Protein AF-A0A848J6T7-F1 (afdb_monomer_lite)

Organism: NCBI:txid2729599

Secondary structure (DSSP, 8-state):
----------------HHHHHHHHHHHHHHHHHHHHHHHHHHHS-S-HHHHHHHHHHHHHHHHHHHHHHS--SSS-HHHHHHHHHHHHHHHHHHHHHHHHHHHHHHHHHHHHHHHS-------

Structure (mmCIF, N/CA/C/O backbone):
data_AF-A0A848J6T7-F1
#
_entry.id   AF-A0A848J6T7-F1
#
loop_
_atom_site.group_PDB
_atom_site.id
_atom_site.type_symbol
_atom_site.label_atom_id
_atom_site.label_alt_id
_atom_site.label_comp_id
_atom_site.label_asym_id
_atom_site.label_entity_id
_atom_site.label_seq_id
_atom_site.pdbx_PDB_ins_code
_atom_site.Cartn_x
_atom_site.Cartn_y
_atom_site.Cartn_z
_atom_site.occupancy
_atom_site.B_iso_or_equiv
_atom_site.auth_seq_id
_atom_site.auth_comp_id
_atom_site.auth_asym_id
_atom_site.auth_atom_id
_atom_site.pdbx_PDB_model_num
ATOM 1 N N . MET A 1 1 ? -3.832 -2.932 58.688 1.00 46.25 1 MET A N 1
ATOM 2 C CA . MET A 1 1 ? -3.590 -3.909 57.605 1.00 46.25 1 MET A CA 1
ATOM 3 C C . MET A 1 1 ? -4.731 -3.757 56.607 1.00 46.25 1 MET A C 1
ATOM 5 O O . MET A 1 1 ? -5.827 -4.205 56.905 1.00 46.25 1 MET A O 1
ATOM 9 N N . ALA A 1 2 ? -4.534 -3.011 55.515 1.00 46.94 2 ALA A N 1
ATOM 10 C CA . ALA A 1 2 ? -5.574 -2.780 54.509 1.00 46.94 2 ALA A CA 1
ATOM 11 C C . ALA A 1 2 ? -5.334 -3.718 53.319 1.00 46.94 2 ALA A C 1
ATOM 13 O O . ALA A 1 2 ? -4.314 -3.619 52.643 1.00 46.94 2 ALA A O 1
ATOM 14 N N . ASN A 1 3 ? -6.257 -4.659 53.127 1.00 61.31 3 ASN A N 1
ATOM 15 C CA . ASN A 1 3 ? -6.290 -5.604 52.018 1.00 61.31 3 ASN A CA 1
ATOM 16 C C . ASN A 1 3 ? -6.870 -4.893 50.786 1.00 61.31 3 ASN A C 1
ATOM 18 O O . ASN A 1 3 ? -8.083 -4.724 50.694 1.00 61.31 3 ASN A O 1
ATOM 22 N N . ILE A 1 4 ? -6.012 -4.450 49.866 1.00 55.94 4 ILE A N 1
ATOM 23 C CA . ILE A 1 4 ? -6.435 -3.992 48.539 1.00 55.94 4 ILE A CA 1
ATOM 24 C C . ILE A 1 4 ? -6.246 -5.170 47.581 1.00 55.94 4 ILE A C 1
ATOM 26 O O . ILE A 1 4 ? -5.182 -5.348 46.996 1.00 55.94 4 ILE A O 1
ATOM 30 N N . GLN A 1 5 ? -7.280 -6.001 47.452 1.00 60.16 5 GLN A N 1
ATOM 31 C CA . GLN A 1 5 ? -7.426 -6.894 46.305 1.00 60.16 5 GLN A CA 1
ATOM 32 C C . GLN A 1 5 ? -8.023 -6.077 45.158 1.00 60.16 5 GLN A C 1
ATOM 34 O O . GLN A 1 5 ? -9.239 -5.936 45.037 1.00 60.16 5 GLN A O 1
ATOM 39 N N . THR A 1 6 ? -7.158 -5.496 44.331 1.00 57.28 6 THR A N 1
ATOM 40 C CA . THR A 1 6 ? -7.542 -4.958 43.023 1.00 57.28 6 THR A CA 1
ATOM 41 C C . THR A 1 6 ? -7.587 -6.127 42.041 1.00 57.28 6 THR A C 1
ATOM 43 O O . THR A 1 6 ? -6.659 -6.364 41.273 1.00 57.28 6 THR A O 1
ATOM 46 N N . GLU A 1 7 ? -8.665 -6.906 42.102 1.00 53.78 7 GLU A N 1
ATOM 47 C CA . GLU A 1 7 ? -8.998 -7.913 41.095 1.00 53.78 7 GLU A CA 1
ATOM 48 C C . GLU A 1 7 ? -9.310 -7.177 39.782 1.00 53.78 7 GLU A C 1
ATOM 50 O O . GLU A 1 7 ? -10.435 -6.738 39.530 1.00 53.78 7 GLU A O 1
ATOM 55 N N . HIS A 1 8 ? -8.288 -6.974 38.951 1.00 52.94 8 HIS A N 1
ATOM 56 C CA . HIS A 1 8 ? -8.429 -6.422 37.608 1.00 52.94 8 HIS A CA 1
ATOM 57 C C . HIS A 1 8 ? -9.095 -7.493 36.730 1.00 52.94 8 HIS A C 1
ATOM 59 O O . HIS A 1 8 ? -8.436 -8.211 35.981 1.00 52.94 8 HIS A O 1
ATOM 65 N N . SER A 1 9 ? -10.417 -7.639 36.862 1.00 45.53 9 SER A N 1
ATOM 66 C CA . SER A 1 9 ? -11.229 -8.527 36.031 1.00 45.53 9 SER A CA 1
ATOM 67 C C . SER A 1 9 ? -11.124 -8.071 34.579 1.00 45.53 9 SER A C 1
ATOM 69 O O . SER A 1 9 ? -11.811 -7.158 34.119 1.00 45.53 9 SER A O 1
ATOM 71 N N . THR A 1 10 ? -10.215 -8.700 33.841 1.00 49.25 10 THR A N 1
ATOM 72 C CA . THR A 1 10 ? -10.167 -8.650 32.385 1.00 49.25 10 THR A CA 1
ATOM 73 C C . THR A 1 10 ? -11.293 -9.539 31.868 1.00 49.25 10 THR A C 1
ATOM 75 O O . THR A 1 10 ? -11.083 -10.641 31.374 1.00 49.25 10 THR A O 1
ATOM 78 N N . THR A 1 11 ? -12.534 -9.070 32.013 1.00 49.2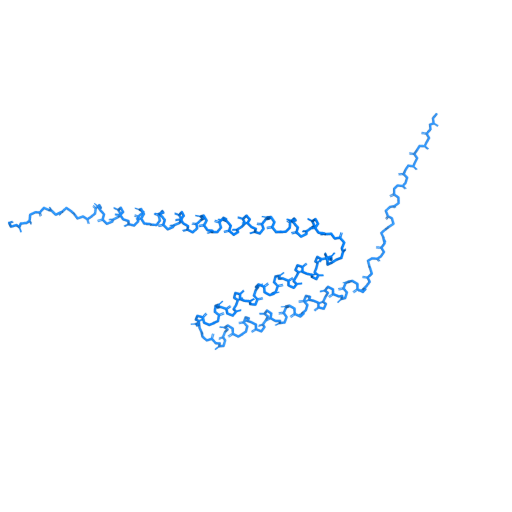5 11 THR A N 1
ATOM 79 C CA . THR A 1 11 ? -13.666 -9.664 31.302 1.00 49.25 11 THR A CA 1
ATOM 80 C C . THR A 1 11 ? -13.396 -9.493 29.809 1.00 49.25 11 THR A C 1
ATOM 82 O O . THR A 1 11 ? -13.554 -8.408 29.246 1.00 49.25 11 THR A O 1
ATOM 85 N N . ILE A 1 12 ? -12.913 -10.564 29.175 1.00 59.28 12 ILE A N 1
ATOM 86 C CA . ILE A 1 12 ? -12.710 -10.649 27.732 1.00 59.28 12 ILE A CA 1
ATOM 87 C C . ILE A 1 12 ? -14.099 -10.578 27.098 1.00 59.28 12 ILE A C 1
ATOM 89 O O . ILE A 1 12 ? -14.805 -11.581 27.009 1.00 59.28 12 ILE A O 1
ATOM 93 N N . GLN A 1 13 ? -14.516 -9.377 26.693 1.00 60.62 13 GLN A N 1
ATOM 94 C CA . GLN A 1 13 ? -15.709 -9.184 25.873 1.00 60.62 13 GLN A CA 1
ATOM 95 C C . GLN A 1 13 ? -15.614 -10.145 24.677 1.00 60.62 13 GLN A C 1
ATOM 97 O O . GLN A 1 13 ? -14.629 -10.073 23.929 1.00 60.62 13 GLN A O 1
ATOM 102 N N . PRO A 1 14 ? -16.578 -11.063 24.475 1.00 63.12 14 PRO A N 1
ATOM 103 C CA . PRO A 1 14 ? -16.523 -11.978 23.350 1.00 63.12 14 PRO A CA 1
ATOM 104 C C . PRO A 1 14 ? -16.549 -11.147 22.067 1.00 63.12 14 PRO A C 1
ATOM 106 O O . PRO A 1 14 ? -17.515 -10.437 21.786 1.00 63.12 14 PRO A O 1
ATOM 109 N N . ARG A 1 15 ? -15.454 -11.203 21.299 1.00 64.69 15 ARG A N 1
ATOM 110 C CA . ARG A 1 15 ? -15.331 -10.528 20.004 1.00 64.69 15 ARG A CA 1
ATOM 111 C C . ARG A 1 15 ? -16.570 -10.840 19.163 1.00 64.69 15 ARG A C 1
ATOM 113 O O . ARG A 1 15 ? -16.877 -12.011 18.931 1.00 64.69 15 ARG A O 1
ATOM 120 N N . SER A 1 16 ? -17.292 -9.800 18.736 1.00 70.25 16 SER A N 1
ATOM 121 C CA . SER A 1 16 ? -18.537 -9.993 17.995 1.00 70.25 16 SER A CA 1
ATOM 122 C C . SER A 1 16 ? -18.250 -10.754 16.696 1.00 70.25 16 SER A C 1
ATOM 124 O O . SER A 1 16 ? -17.305 -10.465 15.954 1.00 70.25 16 SER A O 1
ATOM 126 N N . LYS A 1 17 ? -19.071 -11.772 16.440 1.00 73.00 17 LYS A N 1
ATOM 127 C CA . LYS A 1 17 ? -18.977 -12.641 15.259 1.00 73.00 17 LYS A CA 1
ATOM 128 C C . LYS A 1 17 ? -19.174 -11.828 13.969 1.00 73.00 17 LYS A C 1
ATOM 130 O O . LYS A 1 17 ? -18.606 -12.149 12.931 1.00 73.00 17 LYS A O 1
ATOM 135 N N . GLU A 1 18 ? -19.938 -10.740 14.052 1.00 74.69 18 GLU A N 1
ATOM 136 C CA . GLU A 1 18 ? -20.219 -9.834 12.938 1.00 74.69 18 GLU A CA 1
ATOM 137 C C . GLU A 1 18 ? -18.976 -9.099 12.435 1.00 74.69 18 GLU A C 1
ATOM 139 O O . GLU A 1 18 ? -18.744 -9.063 11.227 1.00 74.69 18 GLU A O 1
ATOM 144 N N . THR A 1 19 ? -18.136 -8.576 13.333 1.00 72.38 19 THR A N 1
ATOM 145 C CA . THR A 1 19 ? -16.904 -7.875 12.943 1.00 72.38 19 THR A CA 1
ATOM 146 C C . THR A 1 19 ? -15.927 -8.825 12.255 1.00 72.38 19 THR A C 1
ATOM 148 O O . THR A 1 19 ? -15.342 -8.481 11.230 1.00 72.38 19 THR A O 1
ATOM 151 N N . VAL A 1 20 ? -15.807 -10.058 12.759 1.00 80.44 20 VAL A N 1
ATOM 152 C CA . VAL A 1 20 ? -14.962 -11.101 12.153 1.00 80.44 20 VAL A CA 1
ATOM 153 C C . VAL A 1 20 ? -15.461 -11.470 10.756 1.00 80.44 20 VAL A C 1
ATOM 155 O O . VAL A 1 20 ? -14.668 -11.537 9.819 1.00 80.44 20 VAL A O 1
ATOM 158 N N . ASN A 1 21 ? -16.774 -11.632 10.582 1.00 82.44 21 ASN A N 1
ATOM 159 C CA . ASN A 1 21 ? -17.367 -11.943 9.282 1.00 82.44 21 ASN A CA 1
ATOM 160 C C . ASN A 1 21 ? -17.191 -10.806 8.268 1.00 82.44 21 ASN A C 1
ATOM 162 O O . ASN A 1 21 ? -17.035 -11.061 7.075 1.00 82.44 21 ASN A O 1
ATOM 166 N N . LYS A 1 22 ? -17.201 -9.550 8.723 1.00 81.69 22 LYS A N 1
ATOM 167 C CA . LYS A 1 22 ? -16.996 -8.383 7.859 1.00 81.69 22 LYS A CA 1
ATOM 168 C C . LYS A 1 22 ? -15.553 -8.309 7.354 1.00 81.69 22 LYS A C 1
ATOM 170 O O . LYS A 1 22 ? -15.335 -8.207 6.151 1.00 81.69 22 LYS A O 1
ATOM 175 N N . ILE A 1 23 ? -14.591 -8.490 8.258 1.00 83.38 23 ILE A N 1
ATOM 176 C CA . ILE A 1 23 ? -13.155 -8.607 7.957 1.00 83.38 23 ILE A CA 1
ATOM 177 C C . ILE A 1 23 ? -12.910 -9.760 6.972 1.00 83.38 23 ILE A C 1
ATOM 179 O O . ILE A 1 23 ? -12.243 -9.570 5.961 1.00 83.38 23 ILE A O 1
ATOM 183 N N . LEU A 1 24 ? -13.505 -10.934 7.206 1.00 86.12 24 LEU A N 1
ATOM 184 C CA . LEU A 1 24 ? -13.384 -12.087 6.307 1.00 86.12 24 LEU A CA 1
ATOM 185 C C . LEU A 1 24 ? -13.933 -11.813 4.906 1.00 86.12 24 LEU A C 1
ATOM 187 O O . LEU A 1 24 ? -13.291 -12.185 3.928 1.00 86.12 24 LEU A O 1
ATOM 191 N N . LYS A 1 25 ? -15.083 -11.140 4.785 1.00 86.31 25 LYS A N 1
ATOM 192 C CA . LYS A 1 25 ? -15.654 -10.767 3.480 1.00 86.31 25 LYS A CA 1
ATOM 193 C C . LYS A 1 25 ? -14.734 -9.828 2.702 1.00 86.31 25 LYS A C 1
ATOM 195 O O . LYS A 1 25 ? -14.497 -10.055 1.521 1.00 86.31 25 LYS A O 1
ATOM 200 N N . VAL A 1 26 ? -14.199 -8.810 3.371 1.00 87.31 26 VAL A N 1
ATOM 201 C CA . VAL A 1 26 ? -13.265 -7.828 2.794 1.00 87.31 26 VAL A CA 1
ATOM 202 C C . VAL A 1 26 ? -11.983 -8.521 2.340 1.00 87.31 26 VAL A C 1
ATOM 204 O O . VAL A 1 26 ? -11.584 -8.375 1.186 1.00 87.31 26 VAL A O 1
ATOM 207 N N . THR A 1 27 ? -11.376 -9.336 3.207 1.00 87.75 27 THR A N 1
ATOM 208 C CA . THR A 1 27 ? -10.184 -10.125 2.869 1.00 87.75 27 THR A CA 1
ATOM 209 C C . THR A 1 27 ? -10.442 -11.040 1.677 1.00 87.75 27 THR A C 1
ATOM 211 O O . THR A 1 27 ? -9.611 -11.101 0.775 1.00 87.75 27 THR A O 1
ATOM 214 N N . LEU A 1 28 ? -11.590 -11.723 1.639 1.00 90.44 28 LEU A N 1
ATOM 215 C CA . LEU A 1 28 ? -11.950 -12.626 0.546 1.00 90.44 28 LEU A CA 1
ATOM 216 C C . LEU A 1 28 ? -12.075 -11.873 -0.783 1.00 90.44 28 LEU A C 1
ATOM 218 O O . LEU A 1 28 ? -11.514 -12.307 -1.785 1.00 90.44 28 LEU A O 1
ATOM 222 N N . ILE A 1 29 ? -12.763 -10.728 -0.795 1.00 89.25 29 ILE A N 1
ATOM 223 C CA . ILE A 1 29 ? -12.951 -9.928 -2.013 1.00 89.25 29 ILE A CA 1
ATOM 224 C C . ILE A 1 29 ? -11.610 -9.425 -2.549 1.00 89.25 29 ILE A C 1
ATOM 226 O O . ILE A 1 29 ? -11.336 -9.518 -3.746 1.00 89.25 29 ILE A O 1
ATOM 230 N N . LEU A 1 30 ? -10.730 -8.975 -1.654 1.00 88.50 30 LEU A N 1
ATOM 231 C CA . LEU A 1 30 ? -9.391 -8.532 -2.020 1.00 88.50 30 LEU A CA 1
ATOM 232 C C . LEU A 1 30 ? -8.519 -9.682 -2.510 1.00 88.50 30 LEU A C 1
ATOM 234 O O . LEU A 1 30 ? -7.751 -9.503 -3.456 1.00 88.50 30 LEU A O 1
ATOM 238 N N . ALA A 1 31 ? -8.628 -10.853 -1.885 1.00 89.12 31 ALA A N 1
ATOM 239 C CA . ALA A 1 31 ? -7.903 -12.046 -2.294 1.00 89.12 31 ALA A CA 1
ATOM 240 C C . ALA A 1 31 ? -8.308 -12.473 -3.709 1.00 89.12 31 ALA A C 1
ATOM 242 O O . ALA A 1 31 ? -7.433 -12.693 -4.539 1.00 89.12 31 ALA A O 1
ATOM 243 N N . VAL A 1 32 ? -9.610 -12.502 -4.010 1.00 92.19 32 VAL A N 1
ATOM 244 C CA . VAL A 1 32 ? -10.130 -12.838 -5.345 1.00 92.19 32 VAL A CA 1
ATOM 245 C C . VAL A 1 32 ? -9.630 -11.853 -6.399 1.00 92.19 32 VAL A C 1
ATOM 247 O O . VAL A 1 32 ? -9.099 -12.283 -7.419 1.00 92.19 32 VAL A O 1
ATOM 250 N N . ILE A 1 33 ? -9.727 -10.545 -6.140 1.00 88.75 33 ILE A N 1
ATOM 251 C CA . ILE A 1 33 ? -9.211 -9.514 -7.054 1.00 88.75 33 ILE A CA 1
ATOM 252 C C . ILE A 1 33 ? -7.715 -9.721 -7.325 1.00 88.75 33 ILE A C 1
ATOM 254 O O . ILE A 1 33 ? -7.290 -9.708 -8.475 1.00 88.75 33 ILE A O 1
ATOM 258 N N . THR A 1 34 ? -6.932 -9.992 -6.278 1.00 89.94 34 THR A N 1
ATOM 259 C CA . THR A 1 34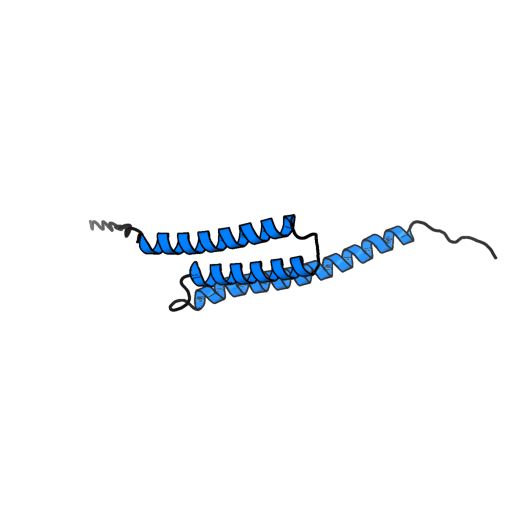 ? -5.482 -10.228 -6.403 1.00 89.94 34 THR A CA 1
ATOM 260 C C . THR A 1 34 ? -5.185 -11.484 -7.224 1.00 89.94 34 THR A C 1
ATOM 262 O O . THR A 1 34 ? -4.251 -11.509 -8.020 1.00 89.94 34 THR A O 1
ATOM 265 N N . LEU A 1 35 ? -5.976 -12.541 -7.042 1.00 90.06 35 LEU A N 1
ATOM 266 C CA . LEU A 1 35 ? -5.797 -13.805 -7.751 1.00 90.06 35 LEU A CA 1
ATOM 267 C C . LEU A 1 35 ? -6.110 -13.656 -9.246 1.00 90.06 35 LEU A C 1
ATOM 269 O O . LEU A 1 35 ? -5.384 -14.191 -10.081 1.00 90.06 35 LEU A O 1
ATOM 273 N N . ILE A 1 36 ? -7.141 -12.872 -9.578 1.00 88.81 36 ILE A N 1
ATOM 274 C CA . ILE A 1 36 ? -7.470 -12.494 -10.957 1.00 88.81 36 ILE A CA 1
ATOM 275 C C . ILE A 1 36 ? -6.345 -11.655 -11.568 1.00 88.81 36 ILE A C 1
ATOM 277 O O . ILE A 1 36 ? -5.950 -11.912 -12.698 1.00 88.81 36 ILE A O 1
ATOM 281 N N . GLU A 1 37 ? -5.806 -10.684 -10.835 1.00 86.19 37 GLU A N 1
ATOM 282 C CA . GLU A 1 37 ? -4.725 -9.807 -11.300 1.00 86.19 37 GLU A CA 1
ATOM 283 C C . GLU A 1 37 ? -3.450 -10.600 -11.637 1.00 86.19 37 GLU A C 1
ATOM 285 O O . GLU A 1 37 ? -2.881 -10.463 -12.722 1.00 86.19 37 GLU A O 1
ATOM 290 N N . VAL A 1 38 ? -3.047 -11.508 -10.743 1.00 85.88 38 VAL A N 1
ATOM 291 C CA . VAL A 1 38 ? -1.907 -12.409 -10.959 1.00 85.88 38 VAL A CA 1
ATOM 292 C C . VAL A 1 38 ? -2.183 -13.368 -12.116 1.00 85.88 38 VAL A C 1
ATOM 294 O O . VAL A 1 38 ? -1.336 -13.512 -12.992 1.00 85.88 38 VAL A O 1
ATOM 297 N N . GLY A 1 39 ? -3.375 -13.969 -12.179 1.00 87.50 39 GLY A N 1
ATOM 298 C CA . GLY A 1 39 ? -3.777 -14.832 -13.293 1.00 87.50 39 GLY A CA 1
ATOM 299 C C . GLY A 1 39 ? -3.755 -14.108 -14.642 1.00 87.50 39 GLY A C 1
ATOM 300 O O . GLY A 1 39 ? -3.218 -14.630 -15.617 1.00 87.50 39 GLY A O 1
ATOM 301 N N . ALA A 1 40 ? -4.254 -12.872 -14.691 1.00 83.62 40 ALA A N 1
ATOM 302 C CA . ALA A 1 40 ? -4.216 -12.025 -15.878 1.00 83.62 40 ALA A CA 1
ATOM 303 C C . ALA A 1 40 ? -2.777 -11.703 -16.309 1.00 83.62 40 ALA A C 1
ATOM 305 O O . ALA A 1 40 ? -2.506 -11.662 -17.505 1.00 83.62 40 ALA A O 1
ATOM 306 N N . SER A 1 41 ? -1.844 -11.555 -15.360 1.00 82.31 41 SER A N 1
ATOM 307 C CA . SER A 1 41 ? -0.411 -11.371 -15.641 1.00 82.31 41 SER A CA 1
ATOM 308 C C . SER A 1 41 ? 0.224 -12.559 -16.371 1.00 82.31 41 SER A C 1
ATOM 310 O O . SER A 1 41 ? 1.148 -12.373 -17.159 1.00 82.31 41 SER A O 1
ATOM 312 N N . TYR A 1 42 ? -0.260 -13.780 -16.122 1.00 82.50 42 TYR A N 1
ATOM 313 C CA . TYR A 1 42 ? 0.238 -14.978 -16.804 1.00 82.50 42 TYR A CA 1
ATOM 314 C C . TYR A 1 42 ? -0.319 -15.132 -18.225 1.00 82.50 42 TYR A C 1
ATOM 316 O O . TYR A 1 42 ? 0.345 -15.726 -19.070 1.00 82.50 42 TYR A O 1
ATOM 324 N N . VAL A 1 43 ? -1.522 -14.611 -18.493 1.00 82.88 43 VAL A N 1
ATOM 325 C CA . VAL A 1 43 ? -2.198 -14.743 -19.797 1.00 82.88 43 VAL A CA 1
ATOM 326 C C . VAL A 1 43 ? -1.855 -13.586 -20.736 1.00 82.88 43 VAL A C 1
ATOM 328 O O . VAL A 1 43 ? -1.608 -13.794 -21.922 1.00 82.88 43 VAL A O 1
ATOM 331 N N . LEU A 1 44 ? -1.841 -12.358 -20.220 1.00 73.06 44 LEU A N 1
ATOM 332 C CA . LEU A 1 44 ? -1.525 -11.157 -20.983 1.00 73.06 44 LEU A CA 1
ATOM 333 C C . LEU A 1 44 ? -0.011 -10.926 -20.884 1.00 73.06 44 LEU A C 1
ATOM 335 O O . LEU A 1 44 ? 0.521 -10.665 -19.809 1.00 73.06 44 LEU A O 1
ATOM 339 N N . GLY A 1 45 ? 0.702 -11.060 -22.003 1.00 68.06 45 GLY A N 1
ATOM 340 C CA . GLY A 1 45 ? 2.154 -10.869 -22.056 1.00 68.06 45 GLY A CA 1
ATOM 341 C C . GLY A 1 45 ? 2.597 -9.490 -21.551 1.00 68.06 45 GLY A C 1
ATOM 342 O O . GLY A 1 45 ? 1.843 -8.518 -21.610 1.00 68.06 45 GLY A O 1
ATOM 343 N N . ARG A 1 46 ? 3.838 -9.405 -21.054 1.00 72.81 46 ARG A N 1
ATOM 344 C CA . ARG A 1 46 ? 4.396 -8.231 -20.363 1.00 72.81 46 ARG A CA 1
ATOM 345 C C . ARG A 1 46 ? 4.268 -6.953 -21.204 1.00 72.81 46 ARG A C 1
ATOM 347 O O . ARG A 1 46 ? 5.064 -6.704 -22.101 1.00 72.81 46 ARG A O 1
ATOM 354 N N . SER A 1 47 ? 3.278 -6.131 -20.876 1.00 79.75 47 SER A N 1
ATOM 355 C CA . SER A 1 47 ? 3.004 -4.854 -21.532 1.00 79.75 47 SER A CA 1
ATOM 356 C C . SER A 1 47 ? 3.020 -3.728 -20.506 1.00 79.75 47 SER A C 1
ATOM 358 O O . SER A 1 47 ? 2.635 -3.926 -19.352 1.00 79.75 47 SER A O 1
ATOM 360 N N . TRP A 1 48 ? 3.419 -2.527 -20.932 1.00 80.12 48 TRP A N 1
ATOM 361 C CA . TRP A 1 48 ? 3.364 -1.311 -20.111 1.00 80.12 48 TRP A CA 1
ATOM 362 C C . TRP A 1 48 ? 1.969 -1.071 -19.509 1.00 80.12 48 TRP A C 1
ATOM 364 O O . TRP A 1 48 ? 1.834 -0.619 -18.373 1.00 80.12 48 TRP A O 1
ATOM 374 N N . VAL A 1 49 ? 0.926 -1.482 -20.235 1.00 81.25 49 VAL A N 1
ATOM 375 C CA . VAL A 1 49 ? -0.473 -1.407 -19.795 1.00 81.25 49 VAL A CA 1
ATOM 376 C C . VAL A 1 49 ? -0.728 -2.271 -18.555 1.00 81.25 49 VAL A C 1
ATOM 378 O O . VAL A 1 49 ? -1.397 -1.824 -17.626 1.00 81.25 49 VAL A O 1
ATOM 381 N N . LEU A 1 50 ? -0.153 -3.476 -18.488 1.00 83.25 50 LEU A N 1
ATOM 382 C CA . LEU A 1 50 ? -0.303 -4.359 -17.327 1.00 83.25 50 LEU A CA 1
ATOM 383 C C . LEU A 1 50 ? 0.407 -3.810 -16.097 1.00 83.25 50 LEU A C 1
ATOM 385 O O . LEU A 1 50 ? -0.116 -3.946 -14.999 1.00 83.25 50 LEU A O 1
ATOM 389 N N . TYR A 1 51 ? 1.566 -3.171 -16.269 1.00 84.56 51 TYR A N 1
ATOM 390 C CA . TYR A 1 51 ? 2.275 -2.538 -15.157 1.00 84.56 51 TYR A CA 1
ATOM 391 C C . TYR A 1 51 ? 1.463 -1.396 -14.547 1.00 84.56 51 TYR A C 1
ATOM 393 O O . TYR A 1 51 ? 1.332 -1.318 -13.327 1.00 84.56 51 TYR A O 1
ATOM 401 N N . SER A 1 52 ? 0.872 -0.540 -15.385 1.00 85.25 52 SER A N 1
ATOM 402 C CA . SER A 1 52 ? -0.001 0.537 -14.911 1.00 85.25 52 SER A CA 1
ATOM 403 C C . SER A 1 52 ? -1.272 -0.005 -14.247 1.00 85.25 52 SER A C 1
ATOM 405 O O . SER A 1 52 ? -1.687 0.507 -13.209 1.00 85.25 52 SER A O 1
ATOM 407 N N . PHE A 1 53 ? -1.849 -1.081 -14.786 1.00 86.56 53 PHE A N 1
ATOM 408 C CA . PHE A 1 53 ? -2.998 -1.756 -14.186 1.00 86.56 53 PHE A CA 1
ATOM 409 C C . PHE A 1 53 ? -2.663 -2.354 -12.812 1.00 86.56 53 PHE A C 1
ATOM 411 O O . PHE A 1 53 ? -3.394 -2.113 -11.854 1.00 86.56 53 PHE A O 1
ATOM 418 N N . PHE A 1 54 ? -1.523 -3.043 -12.696 1.00 87.12 54 PHE A N 1
ATOM 419 C CA . PHE A 1 54 ? -1.028 -3.603 -11.436 1.00 87.12 54 PHE A CA 1
ATOM 420 C C . PHE A 1 54 ? -0.834 -2.520 -10.378 1.00 87.12 54 PHE A C 1
ATOM 422 O O . PHE A 1 54 ? -1.321 -2.648 -9.256 1.00 87.12 54 PHE A O 1
ATOM 429 N N . ILE A 1 55 ? -0.158 -1.421 -10.740 1.00 88.56 55 ILE A N 1
ATOM 430 C CA . ILE A 1 55 ? 0.093 -0.310 -9.813 1.00 88.56 55 ILE A CA 1
ATOM 431 C C . ILE A 1 55 ? -1.226 0.337 -9.361 1.00 88.56 55 ILE A C 1
ATOM 433 O O . ILE A 1 55 ? -1.401 0.643 -8.184 1.00 88.56 55 ILE A O 1
ATOM 437 N N . GLY A 1 56 ? -2.185 0.503 -10.278 1.00 89.25 56 GLY A N 1
ATOM 438 C CA . GLY A 1 56 ? -3.493 1.074 -9.974 1.00 89.25 56 GLY A CA 1
ATOM 439 C C . GLY A 1 56 ? -4.301 0.193 -9.022 1.00 89.25 56 GLY A C 1
ATOM 440 O O . GLY A 1 56 ? -4.805 0.678 -8.008 1.00 89.25 56 GLY A O 1
ATOM 441 N N . LEU A 1 57 ? -4.388 -1.110 -9.302 1.00 86.38 57 LEU A N 1
ATOM 442 C CA . LEU A 1 57 ? -5.114 -2.050 -8.447 1.00 86.38 57 LEU A CA 1
ATOM 443 C C . LEU A 1 57 ? -4.475 -2.227 -7.075 1.00 86.38 57 LEU A C 1
ATOM 445 O O . LEU A 1 57 ? -5.202 -2.296 -6.082 1.00 86.38 57 LEU A O 1
ATOM 449 N N . THR A 1 58 ? -3.145 -2.236 -6.981 1.00 86.62 58 THR A N 1
ATOM 450 C CA . THR A 1 58 ? -2.472 -2.292 -5.676 1.00 86.62 58 THR A CA 1
ATOM 451 C C . THR A 1 58 ? -2.758 -1.057 -4.826 1.00 86.62 58 THR A C 1
ATOM 453 O O . THR A 1 58 ? -2.991 -1.203 -3.625 1.00 86.62 58 THR A O 1
ATOM 456 N N . LEU A 1 59 ? -2.831 0.139 -5.421 1.00 87.31 59 LEU A N 1
ATOM 457 C CA . LEU A 1 59 ? -3.228 1.358 -4.704 1.00 87.31 59 LEU A CA 1
ATOM 458 C C . LEU A 1 59 ? -4.686 1.303 -4.231 1.00 87.31 59 LEU A C 1
ATOM 460 O O . LEU A 1 59 ? -4.964 1.586 -3.064 1.00 87.31 59 LEU A O 1
ATOM 464 N N . VAL A 1 60 ? -5.616 0.892 -5.101 1.00 86.62 60 VAL A N 1
ATOM 465 C CA . VAL A 1 60 ? -7.038 0.730 -4.741 1.00 86.62 60 VAL A CA 1
ATOM 466 C C . VAL A 1 60 ? -7.196 -0.288 -3.615 1.00 86.62 60 VAL A C 1
ATOM 468 O O . VAL A 1 60 ? -7.906 -0.038 -2.640 1.00 86.62 60 VAL A O 1
ATOM 471 N N . LYS A 1 61 ? -6.489 -1.416 -3.707 1.00 86.44 61 LYS A N 1
ATOM 472 C CA . LYS A 1 61 ? -6.462 -2.449 -2.674 1.00 86.44 61 LYS A CA 1
ATOM 473 C C . LYS A 1 61 ? -5.950 -1.891 -1.351 1.00 86.44 61 LYS A C 1
ATOM 475 O O . LYS A 1 61 ? -6.602 -2.084 -0.330 1.00 86.44 61 LYS A O 1
ATOM 480 N N . ALA A 1 62 ? -4.817 -1.190 -1.357 1.00 83.06 62 ALA A N 1
ATOM 481 C CA . ALA A 1 62 ? -4.253 -0.584 -0.155 1.00 83.06 62 ALA A CA 1
ATOM 482 C C . ALA A 1 62 ? -5.237 0.403 0.493 1.00 83.06 62 ALA A C 1
ATOM 484 O O . ALA A 1 62 ? -5.443 0.356 1.705 1.00 83.06 62 ALA A O 1
ATOM 485 N N . PHE A 1 63 ? -5.916 1.227 -0.309 1.00 81.81 63 PHE A N 1
ATOM 486 C CA . PHE A 1 63 ? -6.935 2.149 0.187 1.00 81.81 63 PHE A CA 1
ATOM 487 C C . PHE A 1 63 ? -8.142 1.422 0.797 1.00 81.81 63 PHE A C 1
ATOM 489 O O . PHE A 1 63 ? -8.591 1.785 1.882 1.00 81.81 63 PHE A O 1
ATOM 496 N N . TYR A 1 64 ? -8.637 0.362 0.152 1.00 83.56 64 TYR A N 1
ATOM 497 C CA . TYR A 1 64 ? -9.736 -0.451 0.680 1.00 83.56 64 TYR A CA 1
ATOM 498 C C . TYR A 1 64 ? -9.351 -1.151 1.990 1.00 83.56 64 TYR A C 1
ATOM 500 O O . TYR A 1 64 ? -10.157 -1.210 2.915 1.00 83.56 64 TYR A O 1
ATOM 508 N N . ILE A 1 65 ? -8.100 -1.616 2.116 1.00 81.88 65 ILE A N 1
ATOM 509 C CA . ILE A 1 65 ? -7.591 -2.183 3.371 1.00 81.88 65 ILE A CA 1
ATOM 510 C C . ILE A 1 65 ? -7.592 -1.122 4.475 1.00 81.88 65 ILE A C 1
ATOM 512 O O . ILE A 1 65 ? -8.111 -1.360 5.563 1.00 81.88 65 ILE A O 1
ATOM 516 N N . VAL A 1 66 ? -7.018 0.051 4.208 1.00 77.06 66 VAL A N 1
ATOM 517 C CA . VAL A 1 66 ? -6.924 1.124 5.206 1.00 77.06 66 VAL A CA 1
ATOM 518 C C . VAL A 1 66 ? -8.311 1.629 5.601 1.00 77.06 66 VAL A C 1
ATOM 520 O O . VAL A 1 66 ? -8.545 1.857 6.778 1.00 77.06 66 VAL A O 1
ATOM 523 N N . SER A 1 67 ? -9.247 1.758 4.659 1.00 74.56 67 SER A N 1
ATOM 524 C CA . SER A 1 67 ? -10.613 2.198 4.962 1.00 74.56 67 SER A CA 1
ATOM 525 C C . SER A 1 67 ? -11.397 1.188 5.805 1.00 74.56 67 SER A C 1
ATOM 527 O O . SER A 1 67 ? -12.218 1.605 6.620 1.00 74.56 67 SER A O 1
ATOM 529 N N . GLU A 1 68 ? -11.181 -0.115 5.592 1.00 75.31 68 GLU A N 1
ATOM 530 C CA . GLU A 1 68 ? -12.089 -1.150 6.101 1.00 75.31 68 GLU A CA 1
ATOM 531 C C . GLU A 1 68 ? -11.513 -1.979 7.262 1.00 75.31 68 GLU A C 1
ATOM 533 O O . GLU A 1 68 ? -12.260 -2.368 8.160 1.00 75.31 68 GLU A O 1
ATOM 538 N N . PHE A 1 69 ? -10.195 -2.213 7.315 1.00 64.50 69 PHE A N 1
ATOM 539 C CA . PHE A 1 69 ? -9.543 -2.839 8.481 1.00 64.50 69 PHE A CA 1
ATOM 540 C C . PHE A 1 69 ? -9.147 -1.827 9.541 1.00 64.50 69 PHE A C 1
ATOM 542 O O . PHE A 1 69 ? -9.044 -2.179 10.717 1.00 64.50 69 PHE A O 1
ATOM 549 N N . MET A 1 70 ? -8.944 -0.573 9.147 1.00 64.44 70 MET A N 1
ATOM 550 C CA . MET A 1 70 ? -8.845 0.493 10.117 1.00 64.44 70 MET A CA 1
ATOM 551 C C . MET A 1 70 ? -10.222 1.136 10.200 1.00 64.44 70 MET A C 1
ATOM 553 O O . MET A 1 70 ? -10.646 1.867 9.316 1.00 64.44 70 MET A O 1
ATOM 557 N N . HIS A 1 71 ? -10.940 0.827 11.269 1.00 66.31 71 HIS A N 1
ATOM 558 C CA . HIS A 1 71 ? -12.247 1.369 11.632 1.00 66.31 71 HIS A CA 1
ATOM 559 C C . HIS A 1 71 ? -12.171 2.901 11.866 1.00 66.31 71 HIS A C 1
ATOM 561 O O . HIS A 1 71 ? -12.306 3.374 12.987 1.00 66.31 71 HIS A O 1
ATOM 567 N N . LEU A 1 72 ? -11.871 3.696 10.832 1.00 58.09 72 LEU A N 1
ATOM 568 C CA . LEU A 1 72 ? -11.402 5.088 10.965 1.00 58.09 72 LEU A CA 1
ATOM 569 C C . LEU A 1 72 ? -12.358 6.135 10.445 1.00 58.09 72 LEU A C 1
ATOM 571 O O . LEU A 1 72 ? -12.125 7.326 10.649 1.00 58.09 72 LEU A O 1
ATOM 575 N N . LYS A 1 73 ? -13.421 5.732 9.759 1.00 56.34 73 LYS A N 1
ATOM 576 C CA . LYS A 1 73 ? -14.222 6.709 9.031 1.00 56.34 73 LYS A CA 1
ATOM 577 C C . LYS A 1 73 ? -14.989 7.674 9.951 1.00 56.34 73 LYS A C 1
ATOM 579 O O . LYS A 1 73 ? -15.356 8.747 9.484 1.00 56.34 73 LYS A O 1
ATOM 584 N N . TYR A 1 74 ? -15.177 7.347 11.238 1.00 54.41 74 TYR A N 1
ATOM 585 C CA . TYR A 1 74 ? -16.013 8.160 12.132 1.00 54.41 74 TYR A CA 1
ATOM 586 C C . TYR A 1 74 ? -15.392 8.596 13.476 1.00 54.41 74 TYR A C 1
ATOM 588 O O . TYR A 1 74 ? -15.826 9.628 13.977 1.00 54.41 74 TYR A O 1
ATOM 596 N N . GLU A 1 75 ? -14.358 7.942 14.031 1.00 58.22 75 GLU A N 1
ATOM 597 C CA . GLU A 1 75 ? -13.894 8.269 15.405 1.00 58.22 75 GLU A CA 1
ATOM 598 C C . GLU A 1 75 ? -12.423 8.703 15.568 1.00 58.22 75 GLU A C 1
ATOM 600 O O . GLU A 1 75 ? -12.108 9.406 16.524 1.00 58.22 75 GLU A O 1
ATOM 605 N N . VAL A 1 76 ? -11.496 8.364 14.664 1.00 66.94 76 VAL A N 1
ATOM 606 C CA . VAL A 1 76 ? -10.049 8.481 14.966 1.00 66.94 76 VAL A CA 1
ATOM 607 C C . VAL A 1 76 ? -9.226 9.034 13.798 1.00 66.94 76 VAL A C 1
ATOM 609 O O . VAL A 1 76 ? -8.391 8.359 13.199 1.00 66.94 76 VAL A O 1
ATOM 612 N N . LYS A 1 77 ? -9.391 10.335 13.523 1.00 70.00 77 LYS A N 1
ATOM 613 C CA . LYS A 1 77 ? -8.520 11.097 12.597 1.00 70.00 77 LYS A CA 1
ATOM 614 C C . LYS A 1 77 ? -7.029 10.996 12.965 1.00 70.00 77 LYS A C 1
ATOM 616 O O . LYS A 1 77 ? -6.174 11.058 12.087 1.00 70.00 77 LYS A O 1
ATOM 621 N N . SER A 1 78 ? -6.725 10.798 14.249 1.00 70.50 78 SER A N 1
ATOM 622 C CA . SER A 1 78 ? -5.365 10.573 14.760 1.00 70.50 78 SER A CA 1
ATOM 623 C C . SER A 1 78 ? -4.702 9.324 14.161 1.00 70.50 78 SER A C 1
ATOM 625 O O . SER A 1 78 ? -3.506 9.337 13.880 1.00 70.50 78 SER A O 1
ATOM 627 N N . LEU A 1 79 ? -5.474 8.273 13.879 1.00 72.88 79 LEU A N 1
ATOM 628 C CA . LEU A 1 79 ? -4.923 7.018 13.375 1.00 72.88 79 LEU A CA 1
ATOM 629 C C . LEU A 1 79 ? -4.632 7.080 11.864 1.00 72.88 79 LEU A C 1
ATOM 631 O O . LEU A 1 79 ? -3.675 6.472 11.400 1.00 72.88 79 LEU A O 1
ATOM 635 N N . ILE A 1 80 ? -5.367 7.905 11.106 1.00 76.88 80 ILE A N 1
ATOM 636 C CA . ILE A 1 80 ? -5.014 8.247 9.715 1.00 76.88 80 ILE A CA 1
ATOM 637 C C . ILE A 1 80 ? -3.655 8.952 9.653 1.00 76.88 80 ILE A C 1
ATOM 639 O O . ILE A 1 80 ? -2.820 8.598 8.823 1.00 76.88 80 ILE A O 1
ATOM 643 N N . TRP A 1 81 ? -3.396 9.899 10.561 1.00 80.44 81 TRP A N 1
ATOM 644 C CA . TRP A 1 81 ? -2.099 10.578 10.640 1.00 80.44 81 TRP A CA 1
ATOM 645 C C . TRP A 1 81 ? -0.954 9.617 10.979 1.00 80.44 81 TRP A C 1
ATOM 647 O O . TRP A 1 81 ? 0.130 9.744 10.411 1.00 80.44 81 TRP A O 1
ATOM 657 N N . ALA A 1 82 ? -1.213 8.612 11.821 1.00 81.38 82 ALA A N 1
ATOM 658 C CA . ALA A 1 82 ? -0.238 7.577 12.163 1.00 81.38 82 ALA A CA 1
ATOM 659 C C . ALA A 1 82 ? 0.162 6.686 10.971 1.00 81.38 82 ALA A C 1
ATOM 661 O O . ALA A 1 82 ? 1.253 6.129 10.983 1.00 81.38 82 ALA A O 1
ATOM 662 N N . ILE A 1 83 ? -0.684 6.564 9.942 1.00 81.50 83 ILE A N 1
ATOM 663 C CA . ILE A 1 83 ? -0.396 5.798 8.714 1.00 81.50 83 ILE A CA 1
ATOM 664 C C . ILE A 1 83 ? 0.184 6.704 7.621 1.00 81.50 83 ILE A C 1
ATOM 666 O O . ILE A 1 83 ? 1.100 6.310 6.903 1.00 81.50 83 ILE A O 1
ATOM 670 N N . MET A 1 84 ? -0.322 7.934 7.499 1.00 82.75 84 MET A N 1
ATOM 671 C CA . MET A 1 84 ? 0.123 8.892 6.481 1.00 82.75 84 MET A CA 1
ATOM 672 C C . MET A 1 84 ? 1.574 9.331 6.682 1.00 82.75 84 MET A C 1
ATOM 674 O O . MET A 1 84 ? 2.311 9.452 5.706 1.00 82.75 84 MET A O 1
ATOM 678 N N . LEU A 1 85 ? 2.002 9.541 7.930 1.00 88.44 85 LEU A N 1
ATOM 679 C CA . LEU A 1 85 ? 3.370 9.958 8.240 1.00 88.44 85 LEU A CA 1
ATOM 680 C C . LEU A 1 85 ? 4.434 8.922 7.807 1.00 88.44 85 LEU A C 1
ATOM 682 O O . LEU A 1 85 ? 5.347 9.304 7.072 1.00 88.44 85 LEU A O 1
ATOM 686 N N . PRO A 1 86 ? 4.335 7.624 8.170 1.00 87.19 86 PRO A N 1
ATOM 687 C CA . PRO A 1 86 ? 5.277 6.617 7.684 1.00 87.19 86 PRO A CA 1
ATOM 688 C C . PRO A 1 86 ? 5.169 6.381 6.170 1.00 87.19 86 PRO A C 1
ATOM 690 O O . PRO A 1 86 ? 6.191 6.145 5.534 1.00 87.19 86 PRO A O 1
ATOM 693 N N . LEU A 1 87 ? 3.984 6.504 5.556 1.00 87.81 87 LEU A N 1
ATOM 694 C CA . LEU A 1 87 ? 3.841 6.426 4.092 1.00 87.81 87 LEU A CA 1
ATOM 695 C C . LEU A 1 87 ? 4.611 7.537 3.373 1.00 87.81 87 LEU A C 1
ATOM 697 O O . LEU A 1 87 ? 5.329 7.267 2.410 1.00 87.81 87 LEU A O 1
ATOM 701 N N . LEU A 1 88 ? 4.489 8.777 3.850 1.00 92.00 88 LEU A N 1
ATOM 702 C CA . LEU A 1 88 ? 5.210 9.912 3.282 1.00 92.00 88 LEU A CA 1
ATOM 703 C C . LEU A 1 88 ? 6.727 9.728 3.419 1.00 92.00 88 LEU A C 1
ATOM 705 O O . LEU A 1 88 ? 7.466 9.991 2.472 1.00 92.00 88 LEU A O 1
ATOM 709 N N . PHE A 1 89 ? 7.177 9.211 4.565 1.00 94.69 89 PHE A N 1
ATOM 710 C CA . PHE A 1 89 ? 8.584 8.896 4.799 1.00 94.69 89 PHE A CA 1
ATOM 711 C C . PHE A 1 89 ? 9.116 7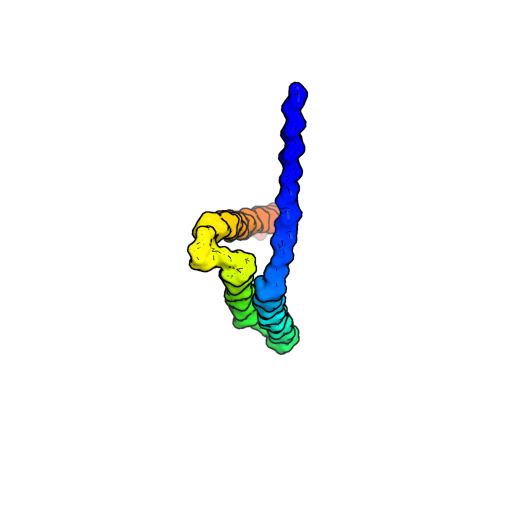.829 3.829 1.00 94.69 89 PHE A C 1
ATOM 713 O O . PHE A 1 89 ? 10.210 7.980 3.292 1.00 94.69 89 PHE A O 1
ATOM 720 N N . VAL A 1 90 ? 8.333 6.786 3.532 1.00 93.31 90 VAL A N 1
ATOM 721 C CA . VAL A 1 90 ? 8.7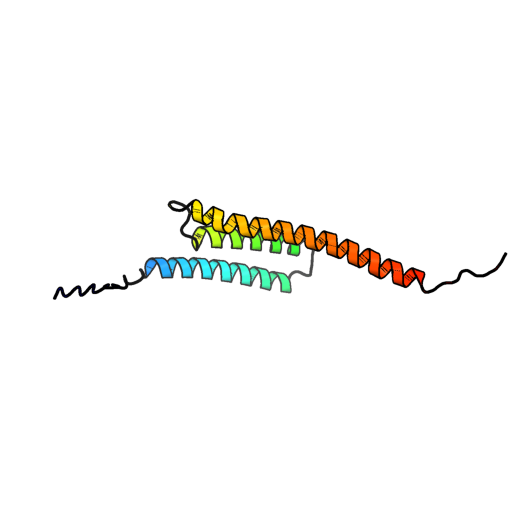17 5.755 2.552 1.00 93.31 90 VAL A CA 1
ATOM 722 C C . VAL A 1 90 ? 8.814 6.328 1.137 1.00 93.31 90 VAL A C 1
ATOM 724 O O . VAL A 1 90 ? 9.773 6.028 0.430 1.00 93.31 90 VAL A O 1
ATOM 727 N N . ILE A 1 91 ? 7.863 7.167 0.716 1.00 92.94 91 ILE A N 1
ATOM 728 C CA . ILE A 1 91 ? 7.901 7.803 -0.613 1.00 92.94 91 ILE A CA 1
ATOM 729 C C . ILE A 1 91 ? 9.135 8.700 -0.738 1.00 92.94 91 ILE A C 1
ATOM 731 O O . ILE A 1 91 ? 9.846 8.629 -1.739 1.00 92.94 91 ILE A O 1
ATOM 735 N N . TRP A 1 92 ? 9.418 9.501 0.293 1.00 94.31 92 TRP A N 1
ATOM 736 C CA . TRP A 1 92 ? 10.632 10.312 0.358 1.00 94.31 92 TRP A CA 1
ATOM 737 C C . TRP A 1 92 ? 11.892 9.448 0.219 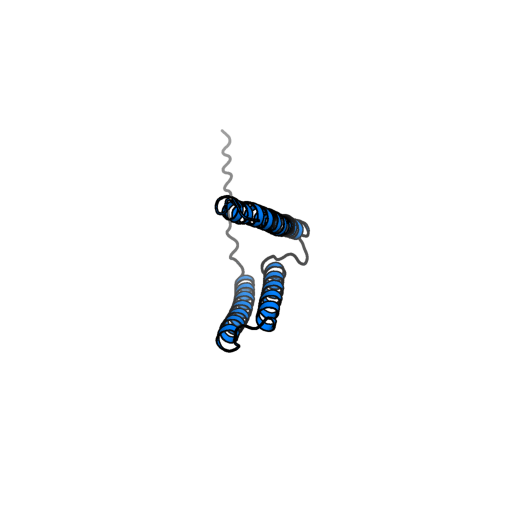1.00 94.31 92 TRP A C 1
ATOM 739 O O . TRP A 1 92 ? 12.765 9.746 -0.595 1.00 94.31 92 TRP A O 1
ATOM 749 N N . LEU A 1 93 ? 11.971 8.352 0.979 1.00 95.25 93 LEU A N 1
ATOM 750 C CA . LEU A 1 93 ? 13.110 7.437 0.964 1.00 95.25 93 LEU A CA 1
ATOM 751 C C . LEU A 1 93 ? 13.291 6.788 -0.414 1.00 95.25 93 LEU A C 1
ATOM 753 O O . LEU A 1 93 ? 14.411 6.744 -0.910 1.00 95.25 93 LEU A O 1
ATOM 757 N N . LEU A 1 94 ? 12.217 6.343 -1.074 1.00 94.38 94 LEU A N 1
ATOM 758 C CA . LEU A 1 94 ? 12.296 5.776 -2.427 1.00 94.38 94 LEU A CA 1
ATOM 759 C C . LEU A 1 94 ? 12.870 6.767 -3.444 1.00 94.38 94 LEU A C 1
ATOM 761 O O . LEU A 1 94 ? 13.654 6.368 -4.304 1.00 94.38 94 LEU A O 1
ATOM 765 N N . VAL A 1 95 ? 12.500 8.046 -3.350 1.00 94.19 95 VAL A N 1
ATOM 766 C CA . VAL A 1 95 ? 13.058 9.090 -4.219 1.00 94.19 95 VAL A CA 1
ATOM 767 C C . VAL A 1 95 ? 14.537 9.314 -3.909 1.00 94.19 95 VAL A C 1
ATOM 769 O O . VAL A 1 95 ? 15.342 9.318 -4.836 1.00 94.19 95 VAL A O 1
ATOM 772 N N . ALA A 1 96 ? 14.905 9.435 -2.631 1.00 94.06 96 ALA A N 1
ATOM 773 C CA . ALA A 1 96 ? 16.294 9.623 -2.218 1.00 94.06 96 ALA A CA 1
ATOM 774 C C . ALA A 1 96 ? 17.188 8.459 -2.676 1.00 94.06 96 ALA A C 1
ATOM 776 O O . ALA A 1 96 ? 18.189 8.683 -3.349 1.00 94.06 96 ALA A O 1
ATOM 777 N N . LEU A 1 97 ? 16.783 7.212 -2.406 1.00 93.75 97 LEU A N 1
ATOM 778 C CA . LEU A 1 97 ? 17.525 6.026 -2.838 1.00 93.75 97 LEU A CA 1
ATOM 779 C C . LEU A 1 97 ? 17.631 5.937 -4.357 1.00 93.75 97 LEU A C 1
ATOM 781 O O . LEU A 1 97 ? 18.678 5.547 -4.860 1.00 93.75 97 LEU A O 1
ATOM 785 N N . ARG A 1 98 ? 16.578 6.296 -5.101 1.00 93.94 98 ARG A N 1
ATOM 786 C CA . ARG A 1 98 ? 16.635 6.312 -6.566 1.00 93.94 98 ARG A CA 1
ATOM 787 C C . ARG A 1 98 ? 17.702 7.286 -7.063 1.00 93.94 98 ARG A C 1
ATOM 789 O O . ARG A 1 98 ? 18.481 6.907 -7.934 1.00 93.94 98 ARG A O 1
ATOM 796 N N . THR A 1 99 ? 17.741 8.505 -6.533 1.00 91.62 99 THR A N 1
ATOM 797 C CA . THR A 1 99 ? 18.720 9.518 -6.949 1.00 91.62 99 THR A CA 1
ATOM 798 C C . THR A 1 99 ? 20.141 9.087 -6.594 1.00 91.62 99 THR A C 1
ATOM 800 O O . THR A 1 99 ? 20.978 8.991 -7.486 1.00 91.62 99 THR A O 1
ATOM 803 N N . GLU A 1 100 ? 20.380 8.699 -5.341 1.00 89.31 100 GLU A N 1
ATOM 804 C CA . GLU A 1 100 ? 21.686 8.208 -4.874 1.00 89.31 100 GLU A CA 1
ATOM 805 C C . GLU A 1 100 ? 22.153 6.979 -5.668 1.00 89.31 100 GLU A C 1
ATOM 807 O O . GLU A 1 100 ? 23.310 6.879 -6.074 1.00 89.31 100 GLU A O 1
ATOM 812 N N . SER A 1 101 ? 21.240 6.046 -5.969 1.00 88.06 101 SER A N 1
ATOM 813 C CA . SER A 1 101 ? 21.569 4.862 -6.769 1.00 88.06 101 SER A CA 1
ATOM 814 C C . SER A 1 101 ? 22.023 5.213 -8.187 1.00 88.06 101 SER A C 1
ATOM 816 O O . SER A 1 101 ? 22.940 4.577 -8.706 1.00 88.06 101 SER A O 1
ATOM 818 N N . ALA A 1 102 ? 21.415 6.228 -8.808 1.00 87.44 102 ALA A N 1
ATOM 819 C CA . ALA A 1 102 ? 21.776 6.667 -10.149 1.00 87.44 102 ALA A CA 1
ATOM 820 C C . ALA A 1 102 ? 23.147 7.356 -10.159 1.00 87.44 102 ALA A C 1
ATOM 822 O O . ALA A 1 102 ? 23.931 7.149 -11.085 1.00 87.44 102 ALA A O 1
ATOM 823 N N . GLU A 1 103 ? 23.455 8.133 -9.121 1.00 85.31 103 GLU A N 1
ATOM 824 C CA . GLU A 1 103 ? 24.760 8.772 -8.975 1.00 85.31 103 GLU A CA 1
ATOM 825 C C . GLU A 1 103 ? 25.862 7.733 -8.780 1.00 85.31 103 GLU A C 1
ATOM 827 O O . GLU A 1 103 ? 26.785 7.687 -9.591 1.00 85.31 103 GLU A O 1
ATOM 832 N N . ILE A 1 104 ? 25.723 6.829 -7.803 1.00 84.50 104 ILE A N 1
ATOM 833 C CA . ILE A 1 104 ? 26.706 5.766 -7.529 1.00 84.50 104 ILE A CA 1
ATOM 834 C C . ILE A 1 104 ? 26.961 4.909 -8.775 1.00 84.50 104 ILE A C 1
ATOM 836 O O . ILE A 1 104 ? 28.112 4.584 -9.075 1.00 84.50 104 ILE A O 1
ATOM 840 N N . PHE A 1 105 ? 25.908 4.560 -9.518 1.00 83.56 105 PHE A N 1
ATOM 841 C CA . PHE A 1 105 ? 26.032 3.818 -10.770 1.00 83.56 105 PHE A CA 1
ATOM 842 C C . PHE A 1 105 ? 26.856 4.598 -11.805 1.00 83.56 105 PHE A C 1
ATOM 844 O O . PHE A 1 105 ? 27.813 4.064 -12.360 1.00 83.56 105 PHE A O 1
ATOM 851 N N . ASN A 1 106 ? 26.561 5.881 -12.015 1.00 83.31 106 ASN A N 1
ATOM 85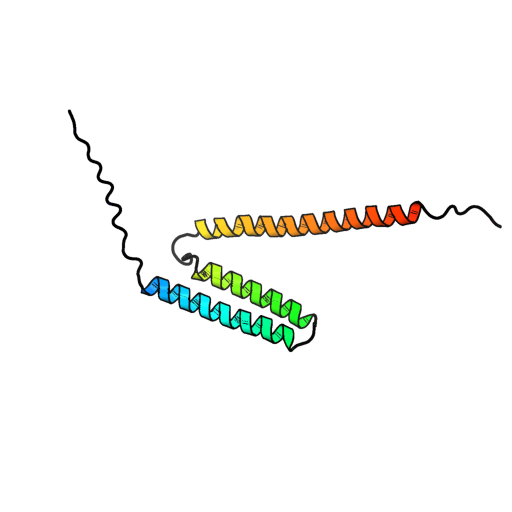2 C CA . ASN A 1 106 ? 27.310 6.703 -12.965 1.00 83.31 106 ASN A CA 1
ATOM 853 C C . ASN A 1 106 ? 28.785 6.868 -12.575 1.00 83.31 106 ASN A C 1
ATOM 855 O O . ASN A 1 106 ? 29.645 6.812 -13.452 1.00 83.31 106 ASN A O 1
ATOM 859 N N . VAL A 1 107 ? 29.105 7.029 -11.284 1.00 83.06 107 VAL A N 1
ATOM 860 C CA . VAL A 1 107 ? 30.510 7.169 -10.858 1.00 83.06 107 VAL A CA 1
ATOM 861 C C . VAL A 1 107 ? 31.275 5.852 -11.021 1.00 83.06 107 VAL A C 1
ATOM 863 O O . VAL A 1 107 ? 32.400 5.859 -11.506 1.00 83.06 107 VAL A O 1
ATOM 866 N N . LYS A 1 108 ? 30.660 4.714 -10.665 1.00 76.38 108 LYS A N 1
ATOM 867 C CA . LYS A 1 108 ? 31.291 3.385 -10.727 1.00 76.38 108 LYS A CA 1
ATOM 868 C C . LYS A 1 108 ? 31.580 2.946 -12.166 1.00 76.38 108 LYS A C 1
ATOM 870 O O . LYS A 1 108 ? 32.685 2.503 -12.452 1.00 76.38 108 LYS A O 1
ATOM 875 N N . PHE A 1 109 ? 30.611 3.102 -13.067 1.00 70.12 109 PHE A N 1
ATOM 876 C CA . PHE A 1 109 ? 30.760 2.696 -14.468 1.00 70.12 109 PHE A CA 1
ATOM 877 C C . PHE A 1 109 ? 31.602 3.679 -15.290 1.00 70.12 109 PHE A C 1
ATOM 879 O O . PHE A 1 109 ? 32.214 3.276 -16.273 1.00 70.12 109 PHE A O 1
ATOM 886 N N . SER A 1 110 ? 31.681 4.954 -14.893 1.00 65.81 110 SER A N 1
ATOM 887 C CA . SER A 1 110 ? 32.542 5.922 -15.579 1.00 65.81 110 SER A CA 1
ATOM 888 C C . SER A 1 110 ? 34.033 5.758 -15.248 1.00 65.81 110 SER A C 1
ATOM 890 O O . SER A 1 110 ? 34.857 6.252 -16.021 1.00 65.81 110 SER A O 1
ATOM 892 N N . ASP A 1 111 ? 34.385 5.107 -14.135 1.00 61.72 111 ASP A N 1
ATOM 893 C CA . ASP A 1 111 ? 35.774 4.910 -13.684 1.00 61.72 111 ASP A CA 1
ATOM 894 C C . ASP A 1 111 ? 36.436 3.680 -14.342 1.00 61.72 111 ASP A C 1
ATOM 896 O O . ASP A 1 111 ? 37.606 3.724 -14.728 1.00 61.72 111 ASP A O 1
ATOM 900 N N . GLU A 1 112 ? 35.660 2.618 -14.598 1.00 58.00 112 GLU A N 1
ATOM 901 C CA . GLU A 1 112 ? 36.122 1.417 -15.320 1.00 58.00 112 GLU A CA 1
ATOM 902 C C . GLU A 1 112 ? 36.492 1.723 -16.787 1.00 58.00 112 GLU A C 1
ATOM 904 O O . GLU A 1 112 ? 37.474 1.202 -17.304 1.00 58.00 112 GLU A O 1
ATOM 909 N N . THR A 1 113 ? 35.802 2.662 -17.445 1.00 58.12 113 THR A N 1
ATOM 910 C CA . THR A 1 113 ? 36.172 3.154 -18.791 1.00 58.12 113 THR A CA 1
ATOM 911 C C . THR A 1 113 ? 37.392 4.085 -18.831 1.00 58.12 113 THR A C 1
ATOM 913 O O . THR A 1 113 ? 37.847 4.425 -19.919 1.00 58.12 113 THR A O 1
ATOM 916 N N . LYS A 1 114 ? 37.920 4.542 -17.684 1.00 57.50 114 LYS A N 1
ATOM 917 C CA . LYS A 1 114 ? 39.083 5.453 -17.624 1.00 57.50 114 LYS A CA 1
ATOM 918 C C . LYS A 1 114 ? 40.402 4.763 -17.276 1.00 57.50 114 LYS A C 1
ATOM 920 O O . LYS A 1 114 ? 41.448 5.399 -17.376 1.00 57.50 114 LYS A O 1
ATOM 925 N N . THR A 1 115 ? 40.371 3.492 -16.880 1.00 62.44 115 THR A N 1
ATOM 926 C CA . THR A 1 115 ? 41.570 2.716 -16.516 1.00 62.44 115 THR A CA 1
ATOM 927 C C . THR A 1 115 ? 42.083 1.801 -17.633 1.00 62.44 115 THR A C 1
ATOM 929 O O . THR A 1 115 ? 43.239 1.387 -17.584 1.00 62.44 115 THR A O 1
ATOM 932 N N . GLU A 1 116 ? 41.307 1.590 -18.697 1.00 64.75 116 GLU A N 1
ATOM 933 C CA . GLU A 1 116 ? 41.754 0.962 -19.945 1.00 64.75 116 GLU A CA 1
ATOM 934 C C . GLU A 1 116 ? 41.506 1.917 -21.119 1.00 64.75 116 GLU A C 1
ATOM 936 O O . GLU A 1 116 ? 40.428 1.925 -21.692 1.00 64.75 116 GLU A O 1
ATOM 941 N N . VAL A 1 117 ? 42.470 2.789 -21.421 1.00 63.59 117 VAL A N 1
ATOM 942 C CA . VAL A 1 117 ? 43.056 3.025 -22.760 1.00 63.59 117 VAL A CA 1
ATOM 943 C C . VAL A 1 117 ? 44.062 4.179 -22.605 1.00 63.59 117 VAL A C 1
ATOM 945 O O . VAL A 1 117 ? 43.662 5.344 -22.528 1.00 63.59 117 VAL A O 1
ATOM 948 N N . PRO A 1 118 ? 45.378 3.898 -22.582 1.00 59.91 118 PRO A N 1
ATOM 949 C CA . PRO A 1 118 ? 46.369 4.909 -22.902 1.00 59.91 118 PRO A CA 1
ATOM 950 C C . PRO A 1 118 ? 46.256 5.201 -24.401 1.00 59.91 118 PRO A C 1
ATOM 952 O O . PRO A 1 118 ? 46.547 4.344 -25.233 1.00 59.91 118 PRO A O 1
ATOM 955 N N . VAL A 1 119 ? 45.816 6.406 -24.763 1.00 68.88 119 VAL A N 1
ATOM 956 C CA . VAL A 1 119 ? 46.024 6.913 -26.123 1.00 68.88 119 VAL A CA 1
ATOM 957 C C . VAL A 1 119 ? 47.449 7.453 -26.168 1.00 68.88 119 VAL A C 1
ATOM 959 O O . VAL A 1 119 ? 47.681 8.643 -25.970 1.00 68.88 119 VAL A O 1
ATOM 962 N N . GLU A 1 120 ? 48.413 6.553 -26.372 1.00 65.50 120 GLU A N 1
ATOM 963 C CA . GLU A 1 120 ? 49.723 6.925 -26.897 1.00 65.50 120 GLU A CA 1
ATOM 964 C C . GLU A 1 120 ? 49.783 6.572 -28.388 1.00 65.50 120 GLU A C 1
ATOM 966 O O . GLU A 1 120 ? 49.554 5.432 -28.783 1.00 65.50 120 GLU A O 1
ATOM 971 N N . THR A 1 121 ? 50.113 7.616 -29.154 1.00 52.25 121 THR A N 1
ATOM 972 C CA . THR A 1 121 ? 50.654 7.666 -30.520 1.00 52.25 121 THR A CA 1
ATOM 973 C C . THR A 1 121 ? 49.810 7.151 -31.697 1.00 52.25 121 THR A C 1
ATOM 975 O O . THR A 1 121 ? 49.557 5.965 -31.855 1.00 52.25 121 THR A O 1
ATOM 978 N N . GLN A 1 122 ? 49.470 8.041 -32.632 1.00 41.78 122 GLN A N 1
ATOM 979 C CA . GLN A 1 122 ? 50.299 8.425 -33.793 1.00 41.78 122 GLN A CA 1
ATOM 980 C C . GLN A 1 122 ? 49.409 9.237 -34.757 1.00 41.78 122 GLN A C 1
ATOM 982 O O . GLN A 1 122 ? 48.434 8.689 -35.262 1.00 41.78 122 GLN A O 1
ATOM 987 N N . GLU A 1 123 ? 49.699 10.528 -34.945 1.00 41.50 123 GLU A N 1
ATOM 988 C CA . GLU A 1 123 ? 50.069 11.213 -36.210 1.00 41.50 123 GLU A CA 1
ATOM 989 C C . GLU A 1 123 ? 50.368 12.694 -35.914 1.00 41.50 123 GLU A C 1
ATOM 991 O O . GLU A 1 123 ? 49.579 13.335 -35.180 1.00 41.50 123 GLU A O 1
#

Foldseek 3Di:
DDDDPPPPPPPPDPDDPVLVVQVVVLVVVLVVVVVVLVVVPVVDDDDPVSVVVVVVSVVVNVVSCCPRVVVPPPDPPPVVVVVVVVVVVVVVVVVVCVVVVVVVVCVVVVVVVVVPDDPDDDD

pLDDT: mean 76.31, std 13.95, range [41.5, 95.25]

InterPro domains:
  IPR005171 Cytochrome C oxidase subunit IV, prokaryotes [PF03626] (25-95)

Radius of gyration: 27.38 Å; chains: 1; bounding box: 71×26×94 Å

Sequence (123 aa):
MANIQTEHSTTIQPRSKETVNKILKVTLILAVITLIEVGASYVLGRSWVLYSFFIGLTLVKAFYIVSEFMHLKYEVKSLIWAIMLPLLFVIWLLVALRTESAEIFNVKFSDETKTEVPVETQE